Protein AF-W7DRA2-F1 (afdb_monomer)

Secondary structure (DSSP, 8-state):
-HHHHHHHHHHHHTHHHHHHHHHHHHHHHTTS-HHHHHHHHHHHHHHHHHHIIIIIIITTTHHHH-SSS-HHHHHHHHHHHHHHHHHHHHHHHTHHHHHHHHHTTS---GGGHHHHHHHHHHHHHHHHHHHHHHHHHTTT-PPPGGGHHHHHHHHHHHHHHHHHHHHHHHHHHHH-

Foldseek 3Di:
DVVVVVLVVVLVVCVVVLLVVLVVVVCVQVVPDPVSVVVVVVVVVVVLVVCCVVQVPVVVVCVVPVDPDRNSLVVLVPVLLVVLLVQLLVQLLCQQVVCVVVVVVDVDDSSCRSVSSSSSSVVVSVVSVVVSVVVCVVVPNDDDPCVVVCVVVVVVSSVVSSVSSVVSNVVSVVVD

Organism: NCBI:txid1265822

Solvent-accessible surface area (backbone atoms only — not comparable to full-atom values): 9726 Å² total; per-residue (Å²): 113,70,66,62,55,50,51,52,50,55,52,66,76,40,45,70,58,38,54,53,51,30,53,49,53,51,54,58,67,64,66,71,46,78,66,50,63,53,45,68,53,45,57,58,49,52,52,53,50,51,51,41,50,54,42,37,64,73,59,44,26,51,76,76,64,80,47,96,61,60,41,70,60,62,48,50,67,55,48,53,61,44,53,42,51,57,51,27,48,58,40,4,27,43,23,58,77,73,40,49,73,57,46,76,74,39,103,58,69,74,85,51,36,30,53,30,33,45,58,45,42,46,58,58,41,52,52,54,50,49,55,49,49,54,59,38,51,77,69,68,59,70,89,55,83,71,58,60,51,52,73,57,50,51,59,52,52,53,52,52,50,50,55,47,10,51,53,38,23,55,52,40,66,77,77,107

Radius of gyration: 19.01 Å; Cα contacts (8 Å, |Δi|>4): 115; chains: 1; bounding box: 48×31×54 Å

Nearest PDB structures (foldseek):
  7k2t-assembly1_B  TM=8.029E-01  e=1.288E-04  Aquifex aeolicus VF5

Structure (mmCIF, N/CA/C/O backbone):
data_AF-W7DRA2-F1
#
_entry.id   AF-W7DRA2-F1
#
loop_
_ato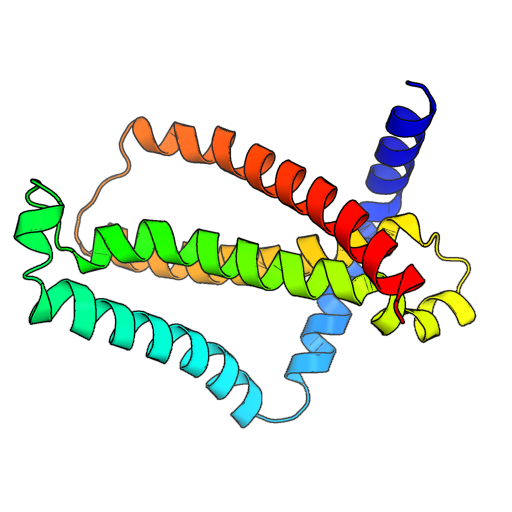m_site.group_PDB
_atom_site.id
_atom_site.type_symbol
_atom_site.label_atom_id
_atom_site.label_alt_id
_atom_site.label_comp_id
_atom_site.label_asym_id
_atom_site.label_entity_id
_atom_site.label_seq_id
_atom_site.pdbx_PDB_ins_code
_atom_site.Cartn_x
_atom_site.Cartn_y
_atom_site.Cartn_z
_atom_site.occupancy
_atom_site.B_iso_or_equiv
_atom_site.auth_seq_id
_atom_site.auth_comp_id
_atom_site.auth_asym_id
_atom_site.auth_atom_id
_atom_site.pdbx_PDB_model_num
ATOM 1 N N . MET A 1 1 ? -29.939 -2.859 3.714 1.00 54.66 1 MET A N 1
ATOM 2 C CA . MET A 1 1 ? -29.441 -1.612 3.076 1.00 54.66 1 MET A CA 1
ATOM 3 C C . MET A 1 1 ? -29.107 -0.504 4.076 1.00 54.66 1 MET A C 1
ATOM 5 O O . MET A 1 1 ? -28.044 0.081 3.937 1.00 54.66 1 MET A O 1
ATOM 9 N N . LYS A 1 2 ? -29.935 -0.226 5.102 1.00 55.62 2 LYS A N 1
ATOM 10 C CA . LYS A 1 2 ? -29.616 0.807 6.113 1.00 55.62 2 LYS A CA 1
ATOM 11 C C . LYS A 1 2 ? -28.332 0.522 6.917 1.00 55.62 2 LYS A C 1
ATOM 13 O O . LYS A 1 2 ? -27.602 1.465 7.176 1.00 55.62 2 LYS A O 1
ATOM 18 N N . SER A 1 3 ? -28.022 -0.749 7.205 1.00 60.41 3 SER A N 1
ATOM 19 C CA . SER A 1 3 ? -26.819 -1.171 7.949 1.00 60.41 3 SER A CA 1
ATOM 20 C C . SER A 1 3 ? -25.491 -0.830 7.252 1.00 60.41 3 SER A C 1
ATOM 22 O O . SER A 1 3 ? -24.571 -0.338 7.897 1.00 60.41 3 SER A O 1
ATOM 24 N N . LEU A 1 4 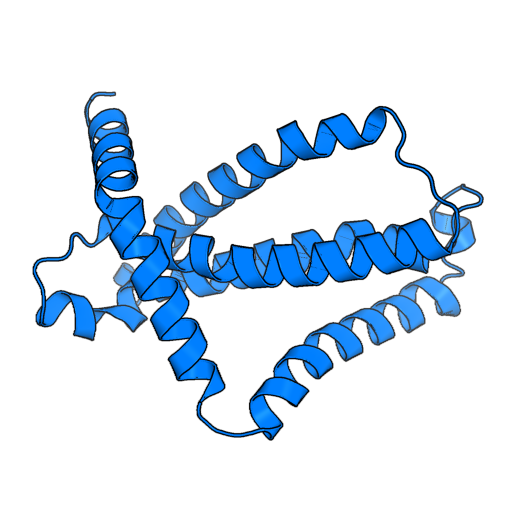? -25.402 -1.023 5.930 1.00 64.06 4 LEU A N 1
ATOM 25 C CA . LEU A 1 4 ? -24.218 -0.668 5.131 1.00 64.06 4 LEU A CA 1
ATOM 26 C C . LEU A 1 4 ? -24.012 0.852 5.053 1.00 64.06 4 LEU A C 1
ATOM 28 O O . LEU A 1 4 ? -22.885 1.334 5.118 1.00 64.06 4 LEU A O 1
ATOM 32 N N . LEU A 1 5 ? -25.104 1.617 4.960 1.00 66.69 5 LEU A N 1
ATOM 33 C CA . LEU A 1 5 ? -25.050 3.081 4.942 1.00 66.69 5 LEU A CA 1
ATOM 34 C C . LEU A 1 5 ? -24.630 3.658 6.301 1.00 66.69 5 LEU A C 1
ATOM 36 O O . LEU A 1 5 ? -23.886 4.637 6.342 1.00 66.69 5 LEU A O 1
ATOM 40 N N . THR A 1 6 ? -25.070 3.056 7.410 1.00 70.88 6 THR A N 1
ATOM 41 C CA . THR A 1 6 ? -24.585 3.418 8.750 1.00 70.88 6 THR A CA 1
ATOM 42 C C . THR A 1 6 ? -23.115 3.062 8.932 1.00 70.88 6 THR A C 1
ATOM 44 O O . THR A 1 6 ? -22.367 3.908 9.411 1.00 70.88 6 THR A O 1
ATOM 47 N N . TRP A 1 7 ? -22.676 1.887 8.467 1.00 65.38 7 TRP A N 1
ATOM 48 C CA . TRP A 1 7 ? -21.267 1.479 8.509 1.00 65.38 7 TRP A CA 1
ATOM 49 C C . TRP A 1 7 ? -20.364 2.468 7.754 1.00 65.38 7 TRP A C 1
ATOM 51 O O . TRP A 1 7 ? -19.390 2.978 8.307 1.00 65.38 7 TRP A O 1
ATOM 61 N N . GLY A 1 8 ? -20.747 2.842 6.526 1.00 67.94 8 GLY A N 1
ATOM 62 C CA . GLY A 1 8 ? -20.007 3.824 5.728 1.00 67.94 8 GLY A CA 1
ATOM 63 C C . GLY A 1 8 ? -19.956 5.219 6.367 1.00 67.94 8 GLY A C 1
ATOM 64 O O . GLY A 1 8 ? -18.912 5.869 6.350 1.00 67.94 8 GLY A O 1
ATOM 65 N N . LYS A 1 9 ? -21.051 5.676 6.993 1.00 68.38 9 LYS A N 1
ATOM 66 C CA . LYS A 1 9 ? -21.068 6.959 7.721 1.00 68.38 9 LYS A CA 1
ATOM 67 C C . LYS A 1 9 ? -20.181 6.945 8.968 1.00 68.38 9 LYS A C 1
ATOM 69 O O . LYS A 1 9 ? -19.523 7.946 9.240 1.00 68.38 9 LYS A O 1
ATOM 74 N N . ILE A 1 10 ? -20.146 5.837 9.707 1.00 67.88 10 ILE A N 1
ATOM 75 C CA . ILE A 1 10 ? -19.302 5.678 10.904 1.00 67.88 10 ILE A CA 1
ATOM 76 C C . ILE A 1 10 ? -17.819 5.697 10.523 1.00 67.88 10 ILE A C 1
ATOM 78 O O . ILE A 1 10 ? -17.028 6.376 11.181 1.00 67.88 10 ILE A O 1
ATOM 82 N N . GLN A 1 11 ? -17.462 5.012 9.434 1.00 68.62 11 GLN A N 1
ATOM 83 C CA . GLN A 1 11 ? -16.121 5.041 8.846 1.00 68.62 11 GLN A CA 1
ATOM 84 C C . GLN A 1 11 ? -15.716 6.471 8.465 1.00 68.62 11 GLN A C 1
ATOM 86 O O . GLN A 1 11 ? -14.695 6.963 8.940 1.00 68.62 11 GLN A O 1
ATOM 91 N N . ALA A 1 12 ? -16.560 7.170 7.697 1.00 66.56 12 ALA A N 1
ATOM 92 C CA . ALA A 1 12 ? -16.302 8.540 7.247 1.00 66.56 12 ALA A CA 1
ATOM 93 C C . ALA A 1 12 ? -16.181 9.552 8.405 1.00 66.56 12 ALA A C 1
ATOM 95 O O . ALA A 1 12 ? -15.360 10.462 8.349 1.00 66.56 12 ALA A O 1
ATOM 96 N N . SER A 1 13 ? -16.955 9.381 9.480 1.00 71.12 13 SER A N 1
ATOM 97 C CA . SER A 1 13 ? -16.917 10.257 10.662 1.00 71.12 13 SER A CA 1
ATOM 98 C C . SER A 1 13 ? -15.646 10.111 11.506 1.00 71.12 13 SER A C 1
ATOM 100 O O . SER A 1 13 ? -15.377 10.984 12.332 1.00 71.12 13 SER A O 1
ATOM 102 N N . ASN A 1 14 ? -14.899 9.013 11.373 1.00 74.44 14 ASN A N 1
ATOM 103 C CA . ASN A 1 14 ? -13.763 8.702 12.246 1.00 74.44 14 ASN A CA 1
ATOM 104 C C . ASN A 1 14 ? -12.434 8.575 11.487 1.00 74.44 14 ASN A C 1
ATOM 106 O O . ASN A 1 14 ? -11.450 8.109 12.064 1.00 74.44 14 ASN A O 1
ATOM 110 N N . VAL A 1 15 ? -12.382 9.021 10.227 1.00 71.12 15 VAL A N 1
ATOM 111 C CA . VAL A 1 15 ? -11.184 8.963 9.370 1.00 71.12 15 VAL A CA 1
ATOM 112 C C . VAL A 1 15 ? -9.983 9.646 10.025 1.00 71.12 15 VAL A C 1
ATOM 114 O O . VAL A 1 15 ? -8.888 9.089 10.015 1.00 71.12 15 VAL A O 1
ATOM 117 N N . ASP A 1 16 ? -10.185 10.787 10.685 1.00 70.56 16 ASP A N 1
ATOM 118 C CA . ASP A 1 16 ? -9.094 11.523 11.340 1.00 70.56 16 ASP A CA 1
ATOM 119 C C . ASP A 1 16 ? -8.417 10.689 12.434 1.00 70.56 16 ASP A C 1
ATOM 121 O O . ASP A 1 16 ? -7.190 10.631 12.532 1.00 70.56 16 ASP A O 1
ATOM 125 N N . LYS A 1 17 ? -9.219 9.966 13.226 1.00 71.25 17 LYS A N 1
ATOM 126 C CA . LYS A 1 17 ? -8.715 9.073 14.278 1.00 71.25 17 LYS A CA 1
ATOM 127 C C . LYS A 1 17 ? -8.008 7.863 13.677 1.00 71.25 17 LYS A C 1
ATOM 129 O O . LYS A 1 17 ? -6.972 7.453 14.191 1.00 71.25 17 LYS A O 1
ATOM 134 N N . VAL A 1 18 ? -8.545 7.317 12.584 1.00 72.94 18 VAL A N 1
ATOM 135 C CA . VAL A 1 18 ? -7.937 6.198 11.848 1.00 72.94 18 VAL A CA 1
ATOM 136 C C . VAL A 1 18 ? -6.542 6.570 11.352 1.00 72.94 18 VAL A C 1
ATOM 138 O O . VAL A 1 18 ? -5.592 5.819 11.577 1.00 72.94 18 VAL A O 1
ATOM 141 N N . ILE A 1 19 ? -6.402 7.740 10.727 1.00 71.94 19 ILE A N 1
ATOM 142 C CA . ILE A 1 19 ? -5.120 8.226 10.205 1.00 71.94 19 ILE A CA 1
ATOM 143 C C . ILE A 1 19 ? -4.139 8.481 11.354 1.00 71.94 19 ILE A C 1
ATOM 145 O O . ILE A 1 19 ? -3.000 8.014 11.294 1.00 71.94 19 ILE A O 1
ATOM 149 N N . LEU A 1 20 ? -4.583 9.159 12.418 1.00 75.12 20 LEU A N 1
ATOM 150 C CA . LEU A 1 20 ? -3.744 9.483 13.573 1.00 75.12 20 LEU A CA 1
ATOM 151 C C . LEU A 1 20 ? -3.191 8.223 14.260 1.00 75.12 20 LEU A C 1
ATOM 153 O O . LEU A 1 20 ? -1.989 8.128 14.509 1.00 75.12 20 LEU A O 1
ATOM 157 N N . ILE A 1 21 ? -4.055 7.241 14.541 1.00 73.88 21 ILE A N 1
ATOM 158 C CA . ILE A 1 21 ? -3.664 5.987 15.204 1.00 73.88 21 ILE A CA 1
ATOM 159 C C . ILE A 1 21 ? -2.742 5.169 14.296 1.00 73.88 21 ILE A C 1
ATOM 161 O O . ILE A 1 21 ? -1.717 4.671 14.756 1.00 73.88 21 ILE A O 1
ATOM 165 N N . SER A 1 22 ? -3.050 5.092 12.998 1.00 69.06 22 SER A N 1
ATOM 166 C CA . SER A 1 22 ? -2.207 4.411 12.011 1.00 69.06 22 SER A CA 1
ATOM 167 C C . SER A 1 22 ? -0.781 4.979 11.983 1.00 69.06 22 SER A C 1
ATOM 169 O O . SER A 1 22 ? 0.197 4.229 12.049 1.00 69.06 22 SER A O 1
ATOM 171 N N . GLN A 1 23 ? -0.648 6.308 11.940 1.00 70.88 23 GLN A N 1
ATOM 172 C CA . GLN A 1 23 ? 0.655 6.978 11.960 1.00 70.88 23 GLN A CA 1
ATOM 173 C C . GLN A 1 23 ? 1.398 6.750 13.281 1.00 70.88 23 GLN A C 1
ATOM 175 O O . GLN A 1 23 ? 2.609 6.512 13.274 1.00 70.88 23 GLN A O 1
ATOM 180 N N . PHE A 1 24 ? 0.687 6.786 14.411 1.00 70.62 24 PHE A N 1
ATOM 181 C CA . PHE A 1 24 ? 1.278 6.529 15.721 1.00 70.62 24 PHE A CA 1
ATOM 182 C C . PHE A 1 24 ? 1.804 5.094 15.840 1.00 70.62 24 PHE A C 1
ATOM 184 O O . PHE A 1 24 ? 2.947 4.897 16.249 1.00 70.62 24 PHE A O 1
ATOM 191 N N . GLU A 1 25 ? 1.026 4.094 15.417 1.00 66.56 25 GLU A N 1
ATOM 192 C CA . GLU A 1 25 ? 1.470 2.698 15.412 1.00 66.56 25 GLU A CA 1
ATOM 193 C C . GLU A 1 25 ? 2.657 2.456 14.478 1.00 66.56 25 GLU A C 1
ATOM 195 O O . GLU A 1 25 ? 3.545 1.670 14.812 1.00 66.56 25 GLU A O 1
ATOM 200 N N . GLN A 1 26 ? 2.692 3.101 13.305 1.00 63.41 26 GLN A N 1
ATOM 201 C CA . GLN A 1 26 ? 3.872 3.038 12.442 1.00 63.41 26 GLN A CA 1
ATOM 202 C C . GLN A 1 26 ? 5.079 3.590 13.187 1.00 63.41 26 GLN A C 1
ATOM 204 O O . GLN A 1 26 ? 6.089 2.904 13.313 1.00 63.41 26 GLN A O 1
ATOM 209 N N . LYS A 1 27 ? 4.975 4.791 13.750 1.00 63.00 27 LYS A N 1
ATOM 210 C CA . LYS A 1 27 ? 6.089 5.410 14.469 1.00 63.00 27 LYS A CA 1
ATOM 211 C C . LYS A 1 27 ? 6.529 4.593 15.688 1.00 63.00 27 LYS A C 1
ATOM 213 O O . LYS A 1 27 ? 7.711 4.600 16.010 1.00 63.00 27 LYS A O 1
ATOM 218 N N . ALA A 1 28 ? 5.615 3.893 16.358 1.00 63.34 28 ALA A N 1
ATOM 219 C CA . ALA A 1 28 ? 5.931 2.993 17.465 1.00 63.34 28 ALA A CA 1
ATOM 220 C C . ALA A 1 28 ? 6.689 1.737 16.996 1.00 63.34 28 ALA A C 1
ATOM 222 O O . ALA A 1 28 ? 7.684 1.368 17.615 1.00 63.34 28 ALA A O 1
ATOM 223 N N . ASN A 1 29 ? 6.287 1.130 15.873 1.00 63.12 29 ASN A N 1
ATOM 224 C CA . ASN A 1 29 ? 6.994 -0.022 15.299 1.00 63.12 29 ASN A CA 1
ATOM 225 C C . ASN A 1 29 ? 8.413 0.326 14.820 1.00 63.12 29 ASN A C 1
ATOM 227 O O . ASN A 1 29 ? 9.326 -0.472 15.004 1.00 63.12 29 ASN A O 1
ATOM 231 N N . HIS A 1 30 ? 8.618 1.522 14.263 1.00 57.97 30 HIS A N 1
ATOM 232 C CA . HIS A 1 30 ? 9.934 1.958 13.778 1.00 57.97 30 HIS A CA 1
ATOM 233 C C . HIS A 1 30 ? 10.864 2.480 14.891 1.00 57.97 30 HIS A C 1
ATOM 235 O O . HIS A 1 30 ? 12.038 2.740 14.634 1.00 57.97 30 HIS A O 1
ATOM 241 N N . GLN A 1 31 ? 10.373 2.662 16.125 1.00 54.41 31 GLN A N 1
ATOM 242 C CA . GLN A 1 31 ? 11.160 3.247 17.221 1.00 54.41 31 GLN A CA 1
ATOM 243 C C . GLN A 1 31 ? 12.182 2.284 17.847 1.00 54.41 31 GLN A C 1
ATOM 245 O O . GLN A 1 31 ? 13.115 2.744 18.500 1.00 54.41 31 GLN A O 1
ATOM 250 N N . ASN A 1 32 ? 12.078 0.973 17.613 1.00 54.31 32 ASN A N 1
ATOM 251 C CA . ASN A 1 32 ? 12.949 -0.018 18.249 1.00 54.31 32 ASN A CA 1
ATOM 252 C C . ASN A 1 32 ? 14.009 -0.591 17.290 1.00 54.31 32 ASN A C 1
ATOM 254 O O . ASN A 1 32 ? 13.933 -1.749 16.916 1.00 54.31 32 ASN A O 1
ATOM 258 N N . HIS A 1 33 ? 15.054 0.194 17.001 1.00 57.62 33 HIS A N 1
ATOM 259 C CA . HIS A 1 33 ? 16.327 -0.169 16.334 1.00 57.62 33 HIS A CA 1
ATOM 260 C C . HIS A 1 33 ? 16.460 0.181 14.839 1.00 57.62 33 HIS A C 1
ATOM 262 O O . HIS A 1 33 ? 15.656 -0.209 14.000 1.00 57.62 33 HIS A O 1
ATOM 268 N N . LEU A 1 34 ? 17.595 0.814 14.495 1.00 62.72 34 LEU A N 1
ATOM 269 C CA . LEU A 1 34 ? 18.078 1.064 13.121 1.00 62.72 34 LEU A CA 1
ATOM 270 C C . LEU A 1 34 ? 18.083 -0.204 12.241 1.00 62.72 34 LEU A C 1
ATOM 272 O O . LEU A 1 34 ? 17.882 -0.125 11.032 1.00 62.72 34 LEU A O 1
ATOM 276 N N . PHE A 1 35 ? 18.270 -1.378 12.854 1.00 69.31 35 PHE A N 1
ATOM 277 C CA . PHE A 1 35 ? 18.193 -2.676 12.180 1.00 69.31 35 PHE A CA 1
ATOM 278 C C . PHE A 1 35 ? 16.779 -3.036 11.697 1.00 69.31 35 PHE A C 1
ATOM 280 O O . PHE A 1 35 ? 16.657 -3.743 10.701 1.00 69.31 35 PHE A O 1
ATOM 287 N N . GLY A 1 36 ? 15.724 -2.537 12.351 1.00 66.06 36 GLY A N 1
ATOM 288 C CA . GLY A 1 36 ? 14.336 -2.769 11.944 1.00 66.06 36 GLY A CA 1
ATOM 289 C C . GLY A 1 36 ? 14.001 -2.092 10.614 1.00 66.06 36 GLY A C 1
ATOM 290 O O . GLY A 1 36 ? 13.508 -2.747 9.702 1.00 66.06 36 GLY A O 1
ATOM 291 N N . LEU A 1 37 ? 14.381 -0.818 10.461 1.00 68.19 37 LEU A N 1
ATOM 292 C CA . LEU A 1 37 ? 14.223 -0.063 9.208 1.00 68.19 37 LEU A CA 1
ATOM 293 C C . LEU A 1 37 ? 14.969 -0.715 8.037 1.00 68.19 37 LEU A C 1
ATOM 295 O O . LEU A 1 37 ? 14.444 -0.806 6.929 1.00 68.19 37 LEU A O 1
ATOM 299 N N . PHE A 1 38 ? 16.196 -1.190 8.276 1.00 76.19 38 PHE A N 1
ATOM 300 C CA . PHE A 1 38 ? 16.958 -1.906 7.252 1.00 76.19 38 PHE A CA 1
ATOM 301 C C . PHE A 1 38 ? 16.263 -3.211 6.842 1.00 76.19 38 PHE A C 1
ATOM 303 O O . PHE A 1 38 ? 16.184 -3.533 5.657 1.00 76.19 38 PHE A O 1
ATOM 310 N N . TRP A 1 39 ? 15.720 -3.947 7.813 1.00 75.50 39 TRP A N 1
ATOM 311 C CA . TRP A 1 39 ? 15.048 -5.220 7.572 1.00 75.50 39 TRP A CA 1
ATOM 312 C C . TRP A 1 39 ? 13.751 -5.079 6.764 1.00 75.50 39 TRP A C 1
ATOM 314 O O . TRP A 1 39 ? 13.481 -5.899 5.883 1.00 75.50 39 TRP A O 1
ATOM 324 N N . GLU A 1 40 ? 12.976 -4.021 7.010 1.00 73.19 40 GLU A N 1
ATOM 325 C CA . GLU A 1 40 ? 11.741 -3.734 6.271 1.00 73.19 40 GLU A CA 1
ATOM 326 C C . GLU A 1 40 ? 11.978 -3.479 4.778 1.00 73.19 40 GLU A C 1
ATOM 328 O O . GLU A 1 40 ? 11.137 -3.846 3.962 1.00 73.19 40 G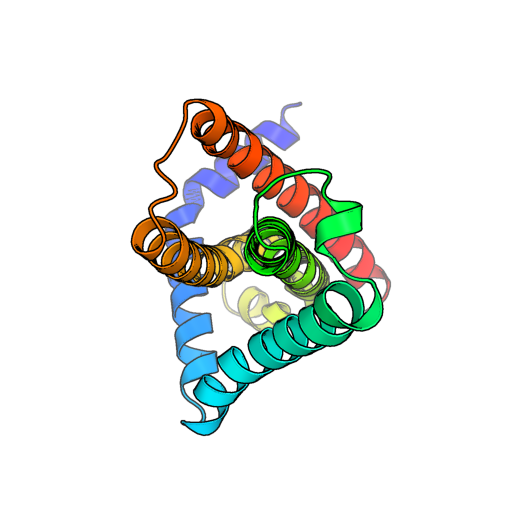LU A O 1
ATOM 333 N N . PHE A 1 41 ? 13.130 -2.916 4.403 1.00 75.06 41 PHE A N 1
ATOM 334 C CA . PHE A 1 41 ? 13.529 -2.785 2.998 1.00 75.06 41 PHE A CA 1
ATOM 335 C C . PHE A 1 41 ? 14.170 -4.057 2.443 1.00 75.06 41 PHE A C 1
ATOM 337 O O . PHE A 1 41 ? 13.965 -4.402 1.276 1.00 75.06 41 PHE A O 1
ATOM 344 N N . LEU A 1 42 ? 14.941 -4.769 3.268 1.00 83.12 42 LEU A N 1
ATOM 345 C CA . LEU A 1 42 ? 15.673 -5.953 2.837 1.00 83.12 42 LEU A CA 1
ATOM 346 C C . LEU A 1 42 ? 14.733 -7.107 2.469 1.00 83.12 42 LEU A C 1
ATOM 348 O O . LEU A 1 42 ? 14.965 -7.786 1.470 1.00 83.12 42 LEU A O 1
ATOM 352 N N . SER A 1 43 ? 13.660 -7.319 3.235 1.00 83.62 43 SER A N 1
ATOM 353 C CA . SER A 1 43 ? 12.724 -8.424 2.992 1.00 83.62 43 SER A CA 1
ATOM 354 C C . SER A 1 43 ? 12.047 -8.345 1.607 1.00 83.62 43 SER A C 1
ATOM 356 O O . SER A 1 43 ? 12.166 -9.313 0.847 1.00 83.62 43 SER A O 1
ATOM 358 N N . PRO A 1 44 ? 11.428 -7.218 1.203 1.00 82.62 44 PRO A N 1
ATOM 359 C CA . PRO A 1 44 ? 10.895 -7.057 -0.148 1.00 82.62 44 PRO A CA 1
ATOM 360 C C . PRO A 1 44 ? 11.980 -7.107 -1.229 1.00 82.62 44 PRO A C 1
ATOM 362 O O . PRO A 1 44 ? 11.753 -7.682 -2.294 1.00 82.62 44 PRO A O 1
ATOM 365 N N . ALA A 1 45 ? 13.168 -6.547 -0.968 1.00 85.56 45 ALA A N 1
ATOM 366 C CA . ALA A 1 45 ? 14.269 -6.547 -1.932 1.00 85.56 45 ALA A CA 1
ATOM 367 C C . ALA A 1 45 ? 14.752 -7.969 -2.254 1.00 85.56 45 ALA A C 1
ATOM 369 O O . ALA A 1 45 ? 14.894 -8.318 -3.426 1.00 85.56 45 ALA A O 1
ATOM 370 N N . ILE A 1 46 ? 14.936 -8.813 -1.232 1.00 89.94 46 ILE A N 1
ATOM 371 C CA . ILE A 1 46 ? 15.280 -10.231 -1.411 1.00 89.94 46 ILE A CA 1
ATOM 372 C C . ILE A 1 46 ? 14.216 -10.925 -2.260 1.00 89.94 46 ILE A C 1
ATOM 374 O O . ILE A 1 46 ? 14.544 -11.661 -3.189 1.00 89.94 46 ILE A O 1
ATOM 378 N N . GLN A 1 47 ? 12.940 -10.666 -1.978 1.00 87.88 47 GLN A N 1
ATOM 379 C CA . GLN A 1 47 ? 11.845 -11.292 -2.703 1.00 87.88 47 GLN A CA 1
ATOM 380 C C . GLN A 1 47 ? 11.833 -10.887 -4.188 1.00 87.88 47 GLN A C 1
ATOM 382 O O . GLN A 1 47 ? 11.720 -11.755 -5.054 1.00 87.88 47 GLN A O 1
ATOM 387 N N . ILE A 1 48 ? 12.050 -9.605 -4.500 1.00 88.38 48 ILE A N 1
ATOM 388 C CA . ILE A 1 48 ? 12.204 -9.103 -5.878 1.00 88.38 48 ILE A CA 1
ATOM 389 C C . ILE A 1 48 ? 13.398 -9.770 -6.580 1.00 88.38 48 ILE A C 1
ATOM 391 O O . ILE A 1 48 ? 13.263 -10.215 -7.720 1.00 88.38 48 ILE A O 1
ATOM 395 N N . ILE A 1 49 ? 14.550 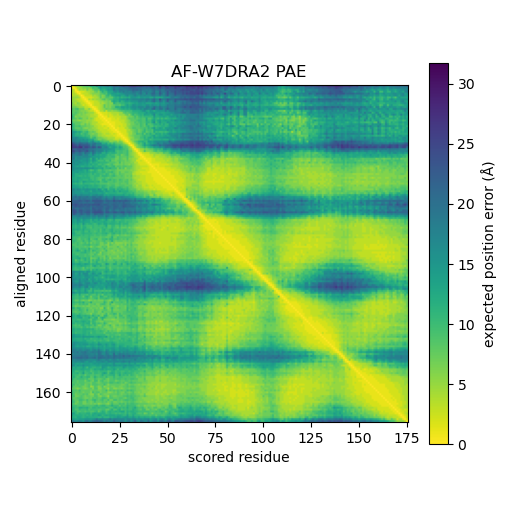-9.877 -5.907 1.00 89.44 49 ILE A N 1
ATOM 396 C CA . ILE A 1 49 ? 15.761 -10.507 -6.461 1.00 89.44 49 ILE A CA 1
ATOM 397 C C . ILE A 1 49 ? 15.504 -11.980 -6.788 1.00 89.44 49 ILE A C 1
ATOM 399 O O . ILE A 1 49 ? 15.866 -12.436 -7.872 1.00 89.44 49 ILE A O 1
ATOM 403 N N . ILE A 1 50 ? 14.853 -12.721 -5.887 1.00 90.50 50 ILE A N 1
ATOM 404 C CA . ILE A 1 50 ? 14.516 -14.132 -6.109 1.00 90.50 50 ILE A CA 1
ATOM 405 C C . ILE A 1 50 ? 13.600 -14.273 -7.327 1.00 90.50 50 ILE A C 1
ATOM 407 O O . ILE A 1 50 ? 13.885 -15.084 -8.211 1.00 90.50 50 ILE A O 1
ATOM 411 N N . TYR A 1 51 ? 12.539 -13.466 -7.421 1.00 87.19 51 TYR A N 1
ATOM 412 C CA . TYR A 1 51 ? 11.648 -13.513 -8.580 1.00 87.19 51 TYR A CA 1
ATOM 413 C C . TYR A 1 51 ? 12.373 -13.160 -9.883 1.00 87.19 51 TYR A C 1
ATOM 415 O O . TYR A 1 51 ? 12.159 -13.825 -10.897 1.00 87.19 51 TYR A O 1
ATOM 423 N N . TYR A 1 52 ? 13.283 -12.186 -9.865 1.00 86.88 52 TYR A N 1
ATOM 424 C CA . TYR A 1 52 ? 14.085 -11.848 -11.038 1.00 86.88 52 TYR A CA 1
ATOM 425 C C . TYR A 1 52 ? 15.063 -12.966 -11.435 1.00 86.88 52 TYR A C 1
ATOM 427 O O . TYR A 1 52 ? 15.190 -13.282 -12.617 1.00 86.88 52 TYR A O 1
ATOM 435 N N . LEU A 1 53 ? 15.723 -13.615 -10.474 1.00 88.81 53 LEU A N 1
ATOM 436 C CA . LEU A 1 53 ? 16.630 -14.734 -10.752 1.00 88.81 53 LEU A CA 1
ATOM 437 C C . LEU A 1 53 ? 15.887 -15.927 -11.369 1.00 88.81 53 LEU A C 1
ATOM 439 O O . LEU A 1 53 ? 16.339 -16.500 -12.363 1.00 88.81 53 LEU A O 1
ATOM 443 N N . VAL A 1 54 ? 14.732 -16.284 -10.806 1.00 88.06 54 VAL A N 1
ATOM 444 C CA . VAL A 1 54 ? 13.948 -17.443 -11.256 1.00 88.06 54 VAL A CA 1
ATOM 445 C C . VAL A 1 54 ? 13.251 -17.167 -12.589 1.00 88.06 54 VAL A C 1
ATOM 447 O O . VAL A 1 54 ? 13.341 -17.971 -13.512 1.00 88.06 54 VAL A O 1
ATOM 450 N N . PHE A 1 55 ? 12.565 -16.037 -12.728 1.00 82.56 55 PHE A N 1
ATOM 451 C CA . PHE A 1 55 ? 11.741 -15.783 -13.911 1.00 82.56 55 PHE A CA 1
ATOM 452 C C . PHE A 1 55 ? 12.443 -14.937 -14.974 1.00 82.56 55 PHE A C 1
ATOM 454 O O . PHE A 1 55 ? 12.234 -15.148 -16.165 1.00 82.56 55 PHE A O 1
ATOM 461 N N . GLY A 1 56 ? 13.322 -14.022 -14.573 1.00 81.69 56 GLY A N 1
ATOM 462 C CA . GLY A 1 56 ? 14.106 -13.215 -15.505 1.00 81.69 56 GLY A CA 1
ATOM 463 C C . GLY A 1 56 ? 15.229 -14.021 -16.149 1.00 81.69 56 GLY A C 1
ATOM 464 O O . GLY A 1 56 ? 15.273 -14.136 -17.372 1.00 81.69 56 GLY A O 1
ATOM 465 N N . ILE A 1 57 ? 16.113 -14.605 -15.333 1.00 80.31 57 ILE A N 1
ATOM 466 C CA . ILE A 1 57 ? 17.331 -15.276 -15.822 1.00 80.31 57 ILE A CA 1
ATOM 467 C C . ILE A 1 57 ? 17.061 -16.727 -16.221 1.00 80.31 57 ILE A C 1
ATOM 469 O O . ILE A 1 57 ? 17.435 -17.141 -17.315 1.00 80.31 57 ILE A O 1
ATOM 473 N N . ARG A 1 58 ? 16.425 -17.528 -15.355 1.00 80.88 58 ARG A N 1
ATOM 474 C CA . ARG A 1 58 ? 16.274 -18.968 -15.626 1.00 80.88 58 ARG A CA 1
ATOM 475 C C . ARG A 1 58 ? 15.221 -19.276 -16.693 1.00 80.88 58 ARG A C 1
ATOM 477 O O . ARG A 1 58 ? 15.398 -20.237 -17.437 1.00 80.88 58 ARG A O 1
ATOM 484 N N . LEU A 1 59 ? 14.154 -18.485 -16.770 1.00 75.94 59 LEU A N 1
ATOM 485 C CA . LEU A 1 59 ? 13.057 -18.686 -17.724 1.00 75.94 59 LEU A CA 1
ATOM 486 C C . LEU A 1 59 ? 13.128 -17.760 -18.947 1.00 75.94 59 LEU A C 1
ATOM 488 O O . LEU A 1 59 ? 12.193 -17.757 -19.741 1.00 75.94 59 LEU A O 1
ATOM 492 N N . ASN A 1 60 ? 14.231 -17.017 -19.124 1.00 70.62 60 ASN A N 1
ATOM 493 C CA . ASN A 1 60 ? 14.391 -16.007 -20.174 1.00 70.62 60 ASN A CA 1
ATOM 494 C C . ASN A 1 60 ? 13.171 -15.085 -20.249 1.00 70.62 60 ASN A C 1
ATOM 496 O O . ASN A 1 60 ? 12.508 -15.041 -21.276 1.00 70.62 60 ASN A O 1
ATOM 500 N N . GLY A 1 61 ? 12.869 -14.351 -19.175 1.00 63.28 61 GLY A N 1
ATOM 501 C CA . GLY A 1 61 ? 11.593 -13.645 -18.995 1.00 63.28 61 GLY A CA 1
ATOM 502 C C . GLY A 1 61 ? 11.108 -12.800 -20.183 1.00 63.28 61 GLY A C 1
ATOM 503 O O . GLY A 1 61 ? 9.912 -12.605 -20.327 1.00 63.28 61 GLY A O 1
ATOM 504 N N . GLN A 1 62 ? 11.993 -12.360 -21.081 1.00 64.69 62 GLN A N 1
ATOM 505 C CA . GLN A 1 62 ? 11.639 -11.683 -22.337 1.00 64.69 62 GLN A CA 1
ATOM 506 C C . GLN A 1 62 ? 10.809 -12.543 -23.313 1.00 64.69 62 GLN A C 1
ATOM 508 O O . GLN A 1 62 ? 9.984 -12.002 -24.043 1.00 64.69 62 GLN A O 1
ATOM 513 N N . THR A 1 63 ? 10.954 -13.872 -23.313 1.00 61.25 63 THR A N 1
ATOM 514 C CA . THR A 1 63 ? 10.138 -14.771 -24.154 1.00 61.25 63 THR A CA 1
ATOM 515 C C . THR A 1 63 ? 8.694 -14.886 -23.665 1.00 61.25 63 THR A C 1
ATOM 517 O O . THR A 1 63 ? 7.817 -15.238 -24.446 1.00 61.25 63 THR A O 1
ATOM 520 N N . ILE A 1 64 ? 8.443 -14.567 -22.392 1.00 62.91 64 ILE A N 1
ATOM 521 C CA . ILE A 1 64 ? 7.137 -14.706 -21.734 1.00 62.91 64 ILE A CA 1
ATOM 522 C C . ILE A 1 64 ? 6.238 -13.497 -22.025 1.00 62.91 64 ILE A C 1
ATOM 524 O O . ILE A 1 64 ? 5.022 -13.631 -22.110 1.00 62.91 64 ILE A O 1
ATOM 528 N N . ILE A 1 65 ? 6.822 -12.305 -22.170 1.00 68.12 65 ILE A N 1
ATOM 529 C CA . ILE A 1 65 ? 6.060 -11.046 -22.193 1.00 68.12 65 ILE A CA 1
ATOM 530 C C . ILE A 1 65 ? 5.663 -10.649 -23.623 1.00 68.12 65 ILE A C 1
ATOM 532 O O . ILE A 1 65 ? 4.870 -9.731 -23.788 1.00 68.12 65 ILE A O 1
ATOM 536 N N . HIS A 1 66 ? 6.190 -11.317 -2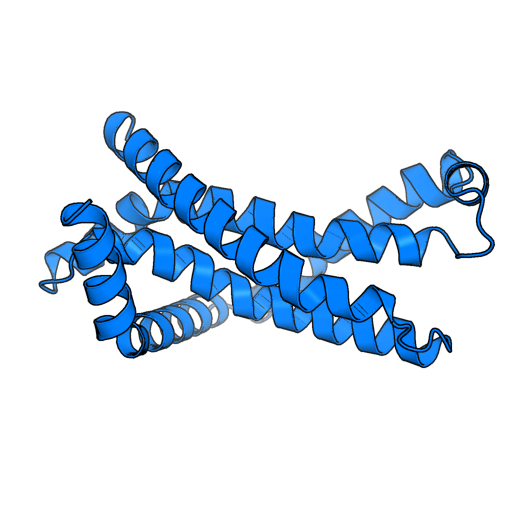4.661 1.00 62.12 66 HIS A N 1
ATOM 537 C CA . HIS A 1 66 ? 5.951 -10.978 -26.077 1.00 62.12 66 HIS A CA 1
ATOM 538 C C . HIS A 1 66 ? 6.010 -9.459 -26.357 1.00 62.12 66 HIS A C 1
ATOM 540 O O . HIS A 1 66 ? 5.236 -8.930 -27.152 1.00 62.12 66 HIS A O 1
ATOM 546 N N . SER A 1 67 ? 6.896 -8.741 -25.662 1.00 65.88 67 SER A N 1
ATOM 547 C CA . SER A 1 67 ? 7.034 -7.287 -25.748 1.00 65.88 67 SER A CA 1
ATOM 548 C C . SER A 1 67 ? 8.495 -6.892 -25.559 1.00 65.88 67 SER A C 1
ATOM 550 O O . SER A 1 67 ? 9.245 -7.602 -24.890 1.00 65.88 67 SER A O 1
ATOM 552 N N . ASP A 1 68 ? 8.881 -5.735 -26.096 1.00 70.94 68 ASP A N 1
ATOM 553 C CA . ASP A 1 68 ? 10.235 -5.177 -25.960 1.00 70.94 68 ASP A CA 1
ATOM 554 C C . ASP A 1 68 ? 10.530 -4.625 -24.548 1.00 70.94 68 ASP A C 1
ATOM 556 O O . ASP A 1 68 ? 11.573 -4.017 -24.305 1.00 70.94 68 ASP A O 1
ATOM 560 N N . ILE A 1 69 ? 9.615 -4.811 -23.589 1.00 73.94 69 ILE A N 1
ATOM 561 C CA . ILE A 1 69 ? 9.751 -4.293 -22.228 1.00 73.94 69 ILE A CA 1
ATOM 562 C C . ILE A 1 69 ? 10.596 -5.268 -21.394 1.00 73.94 69 ILE A C 1
ATOM 564 O O . ILE A 1 69 ? 10.255 -6.451 -21.294 1.00 73.94 69 ILE A O 1
ATOM 568 N N . PRO A 1 70 ? 11.669 -4.806 -20.720 1.00 80.12 70 PRO A N 1
ATOM 569 C CA . PRO A 1 70 ? 12.464 -5.681 -19.868 1.00 80.12 70 PRO A CA 1
ATOM 570 C C . PRO A 1 70 ? 11.632 -6.297 -18.733 1.00 80.12 70 PRO A C 1
ATOM 572 O O . PRO A 1 70 ? 10.891 -5.603 -18.035 1.00 80.12 70 PRO A O 1
ATOM 575 N N . TYR A 1 71 ? 11.816 -7.603 -18.502 1.00 81.69 71 TYR A N 1
ATOM 576 C CA . TYR A 1 71 ? 11.038 -8.396 -17.536 1.00 81.69 71 TYR A CA 1
ATOM 577 C C . TYR A 1 71 ? 10.960 -7.787 -16.133 1.00 81.69 71 TYR A C 1
ATOM 579 O O . TYR A 1 71 ? 9.919 -7.857 -15.481 1.00 81.69 71 TYR A O 1
ATOM 587 N N . ILE A 1 72 ? 12.038 -7.142 -15.682 1.00 82.44 72 ILE A N 1
ATOM 588 C CA . ILE A 1 72 ? 12.086 -6.498 -14.368 1.00 82.44 72 ILE A CA 1
ATOM 589 C C . ILE A 1 72 ? 10.968 -5.458 -14.189 1.00 82.44 72 ILE A C 1
ATOM 591 O O . ILE A 1 72 ? 10.349 -5.417 -13.131 1.00 82.44 72 ILE A O 1
ATOM 595 N N . TYR A 1 73 ? 10.647 -4.669 -15.217 1.00 80.25 73 TYR A N 1
ATOM 596 C CA . TYR A 1 73 ? 9.627 -3.621 -15.133 1.00 80.25 73 TYR A CA 1
ATOM 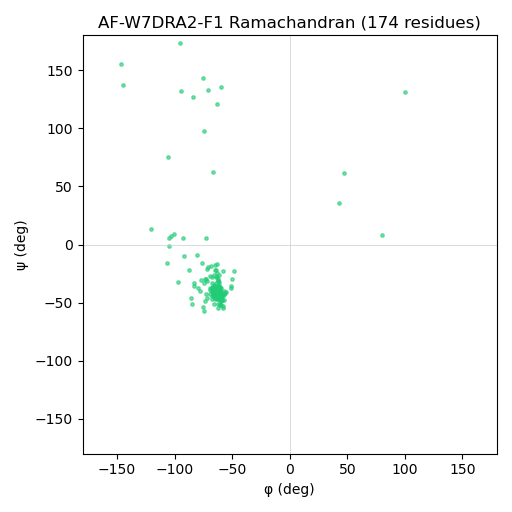597 C C . TYR A 1 73 ? 8.217 -4.203 -15.091 1.00 80.25 73 TYR A C 1
ATOM 599 O O . TYR A 1 73 ? 7.403 -3.785 -14.268 1.00 80.25 73 TYR A O 1
ATOM 607 N N . TRP A 1 74 ? 7.954 -5.213 -15.924 1.00 81.56 74 TRP A N 1
ATOM 608 C CA . TRP A 1 74 ? 6.689 -5.947 -15.920 1.00 81.56 74 TRP A CA 1
ATOM 609 C C . TRP A 1 74 ? 6.433 -6.616 -14.563 1.00 81.56 74 TRP A C 1
ATOM 611 O O . TRP A 1 74 ? 5.351 -6.499 -13.989 1.00 81.56 74 TRP A O 1
ATOM 621 N N . MET A 1 75 ? 7.462 -7.250 -13.998 1.00 85.50 75 MET A N 1
ATOM 622 C CA . MET A 1 75 ? 7.385 -7.892 -12.688 1.00 85.50 75 MET A CA 1
ATOM 623 C C . MET A 1 75 ? 7.148 -6.876 -11.564 1.00 85.50 75 MET A C 1
ATOM 625 O O . MET A 1 75 ? 6.319 -7.115 -10.685 1.00 85.50 75 MET A O 1
ATOM 629 N N . LEU A 1 76 ? 7.853 -5.739 -11.587 1.00 84.50 76 LEU A N 1
ATOM 630 C CA . LEU A 1 76 ? 7.704 -4.694 -10.574 1.00 84.50 76 LEU A CA 1
ATOM 631 C C . LEU A 1 76 ? 6.276 -4.120 -10.544 1.00 84.50 76 LEU A C 1
ATOM 633 O O . LEU A 1 76 ? 5.738 -3.921 -9.457 1.00 84.50 76 LEU A O 1
ATOM 637 N N . ILE A 1 77 ? 5.630 -3.948 -11.704 1.00 84.38 77 ILE A N 1
ATOM 638 C CA . ILE A 1 77 ? 4.222 -3.512 -11.798 1.00 84.38 77 ILE A CA 1
ATOM 639 C C . ILE A 1 77 ? 3.280 -4.453 -11.046 1.00 84.38 77 ILE A C 1
ATOM 641 O O . ILE A 1 77 ? 2.375 -3.988 -10.357 1.00 84.38 77 ILE A O 1
ATOM 645 N N . GLY A 1 78 ? 3.476 -5.767 -11.173 1.00 85.81 78 GLY A N 1
ATOM 646 C CA . GLY A 1 78 ? 2.609 -6.757 -10.532 1.00 85.81 78 GLY A CA 1
ATOM 647 C C . GLY A 1 78 ? 2.916 -6.968 -9.050 1.00 85.81 78 GLY A C 1
ATOM 648 O O . GLY A 1 78 ? 2.007 -7.153 -8.239 1.00 85.81 78 GLY A O 1
ATOM 649 N N . ILE A 1 79 ? 4.193 -6.931 -8.668 1.00 86.88 79 ILE A N 1
ATOM 650 C CA . ILE A 1 79 ? 4.600 -7.328 -7.317 1.00 86.88 79 ILE A CA 1
ATOM 651 C C . ILE A 1 79 ? 4.301 -6.265 -6.253 1.00 86.88 79 ILE A C 1
ATOM 653 O O . ILE A 1 79 ? 4.005 -6.606 -5.110 1.00 86.88 79 ILE A O 1
ATOM 657 N N . ILE A 1 80 ? 4.321 -4.982 -6.618 1.00 86.00 80 ILE A N 1
ATOM 658 C CA . ILE A 1 80 ? 4.027 -3.871 -5.700 1.00 86.00 80 ILE A CA 1
ATOM 659 C C . ILE A 1 80 ? 2.588 -3.940 -5.154 1.00 86.00 80 ILE A C 1
ATOM 661 O O . ILE A 1 80 ? 2.425 -3.970 -3.930 1.00 86.00 80 ILE A O 1
ATOM 665 N N . PRO A 1 81 ? 1.531 -4.006 -5.993 1.00 87.62 81 PRO A N 1
ATOM 666 C CA . PRO A 1 81 ? 0.172 -4.175 -5.488 1.00 87.62 81 PRO A CA 1
ATOM 667 C C . PRO A 1 81 ? 0.001 -5.518 -4.773 1.00 87.62 81 PRO A C 1
ATOM 669 O O . PRO A 1 81 ? -0.709 -5.577 -3.771 1.00 87.62 81 PRO A O 1
ATOM 672 N N . TRP A 1 82 ? 0.698 -6.576 -5.207 1.00 88.19 82 TRP A N 1
ATOM 673 C CA . TRP A 1 82 ? 0.670 -7.866 -4.517 1.00 88.19 82 TRP A CA 1
ATOM 674 C C . TRP A 1 82 ? 1.185 -7.781 -3.074 1.00 88.19 82 TRP A C 1
ATOM 676 O O . TRP A 1 82 ? 0.533 -8.294 -2.163 1.00 88.19 82 TRP A O 1
ATOM 686 N N . PHE A 1 83 ? 2.305 -7.097 -2.829 1.00 87.50 83 PHE A N 1
ATOM 687 C CA . PHE A 1 83 ? 2.820 -6.896 -1.472 1.00 87.50 83 PHE A CA 1
ATOM 688 C C . PHE A 1 83 ? 1.836 -6.142 -0.584 1.00 87.50 83 PHE A C 1
ATOM 690 O O . PHE A 1 83 ? 1.635 -6.517 0.577 1.00 87.50 83 PHE A O 1
ATOM 697 N N . TYR A 1 84 ? 1.166 -5.129 -1.130 1.00 86.69 84 TYR A N 1
ATOM 698 C CA . TYR A 1 84 ? 0.126 -4.421 -0.395 1.00 86.69 84 TYR A CA 1
ATOM 699 C C . TYR A 1 84 ? -1.081 -5.316 -0.086 1.00 86.69 84 TYR A C 1
ATOM 701 O O . TYR A 1 84 ? -1.528 -5.354 1.060 1.00 86.69 84 TYR A O 1
ATOM 709 N N . ILE A 1 85 ? -1.570 -6.088 -1.059 1.00 88.50 85 ILE A N 1
ATOM 710 C CA . ILE A 1 85 ? -2.691 -7.021 -0.876 1.00 88.50 85 ILE A CA 1
ATOM 711 C C . ILE A 1 85 ? -2.350 -8.079 0.179 1.00 88.50 85 ILE A C 1
ATOM 713 O O . ILE A 1 85 ? -3.095 -8.259 1.143 1.00 88.50 85 ILE A O 1
ATOM 717 N N . SER A 1 86 ? -1.202 -8.742 0.036 1.00 88.94 86 SER A N 1
ATOM 718 C CA . SER A 1 86 ? -0.769 -9.814 0.935 1.00 88.94 86 SER A CA 1
ATOM 719 C C . SER A 1 86 ? -0.599 -9.315 2.372 1.00 88.94 86 SER A C 1
ATOM 721 O O . SER A 1 86 ? -1.081 -9.952 3.309 1.00 88.94 86 SER A O 1
ATOM 723 N N . SER A 1 87 ? 0.064 -8.171 2.563 1.00 85.56 87 SER A N 1
ATOM 724 C CA . SER A 1 87 ? 0.261 -7.591 3.899 1.00 85.56 87 SER A CA 1
ATOM 725 C C . SER A 1 87 ? -1.055 -7.120 4.522 1.00 85.56 87 SER A C 1
ATOM 727 O O . SER A 1 87 ? -1.295 -7.364 5.706 1.00 85.56 87 SER A O 1
ATOM 729 N N . SER A 1 88 ? -1.940 -6.523 3.723 1.00 87.06 88 SER A N 1
ATOM 730 C CA . SER A 1 88 ? -3.258 -6.052 4.152 1.00 87.06 88 SER A CA 1
ATOM 731 C C . SER A 1 88 ? -4.182 -7.185 4.593 1.00 87.06 88 SER A C 1
ATOM 733 O O . SER A 1 88 ? -4.864 -7.044 5.605 1.00 87.06 88 SER A O 1
ATOM 735 N N . ILE A 1 89 ? -4.183 -8.325 3.891 1.00 87.25 89 ILE A N 1
ATO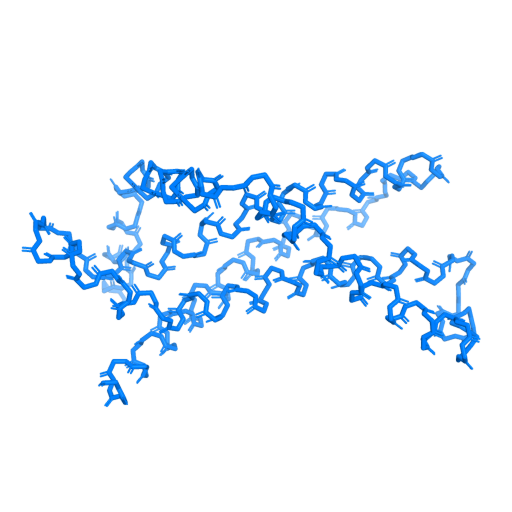M 736 C CA . ILE A 1 89 ? -4.986 -9.499 4.274 1.00 87.25 89 ILE A CA 1
ATOM 737 C C . ILE A 1 89 ? -4.547 -10.027 5.645 1.00 87.25 89 ILE A C 1
ATOM 739 O O . ILE A 1 89 ? -5.387 -10.254 6.516 1.00 87.25 89 ILE A O 1
ATOM 743 N N . VAL A 1 90 ? -3.236 -10.178 5.861 1.00 86.88 90 VAL A N 1
ATOM 744 C CA . VAL A 1 90 ? -2.685 -10.675 7.134 1.00 86.88 90 VAL A CA 1
ATOM 745 C C . VAL A 1 90 ? -2.925 -9.676 8.271 1.00 86.88 90 VAL A C 1
ATOM 747 O O . VAL A 1 90 ? -3.327 -10.065 9.369 1.00 86.88 90 VAL A O 1
ATOM 750 N N . ALA A 1 91 ? -2.708 -8.382 8.020 1.00 83.69 91 ALA A N 1
ATOM 751 C CA . ALA A 1 91 ? -2.933 -7.330 9.009 1.00 83.69 91 ALA A CA 1
ATOM 752 C C . ALA A 1 91 ? -4.421 -7.177 9.364 1.00 83.69 91 ALA A C 1
ATOM 754 O O . ALA A 1 91 ? -4.750 -7.012 10.538 1.00 83.69 91 ALA A O 1
ATOM 755 N N . GLY A 1 92 ? -5.306 -7.275 8.369 1.00 82.56 92 GLY A N 1
ATOM 756 C CA . GLY A 1 92 ? -6.755 -7.247 8.543 1.00 82.56 92 GLY A CA 1
ATOM 757 C C . GLY A 1 92 ? -7.264 -8.448 9.336 1.00 82.56 92 GLY A C 1
ATOM 758 O O . GLY A 1 92 ? -8.013 -8.269 10.289 1.00 82.56 92 GLY A O 1
ATOM 759 N N . ALA A 1 93 ? -6.786 -9.659 9.036 1.00 84.56 93 ALA A N 1
ATOM 760 C CA . ALA A 1 93 ? -7.192 -10.865 9.758 1.00 84.56 93 ALA A CA 1
ATOM 761 C C . ALA A 1 93 ? -6.873 -10.791 11.263 1.00 84.56 93 ALA A C 1
ATOM 763 O O . ALA A 1 93 ? -7.664 -11.252 12.082 1.00 84.56 93 ALA A O 1
ATOM 764 N N . GLY A 1 94 ? -5.737 -10.192 11.633 1.00 80.62 94 GLY A N 1
ATOM 765 C CA . GLY A 1 94 ? -5.315 -10.022 13.027 1.00 80.62 94 GLY A CA 1
ATOM 766 C C . GLY A 1 94 ? -5.725 -8.697 13.679 1.00 80.62 94 GLY A C 1
ATOM 767 O O . GLY A 1 94 ? -5.286 -8.425 14.799 1.00 80.62 94 GLY A O 1
ATOM 768 N N . SER A 1 95 ? -6.509 -7.846 13.006 1.00 79.69 95 SER A N 1
ATOM 769 C CA . SER A 1 95 ? -6.748 -6.466 13.454 1.00 79.69 95 SER A CA 1
ATOM 770 C C . SER A 1 95 ? -7.546 -6.382 14.753 1.00 79.69 95 SER A C 1
ATOM 772 O O . SER A 1 95 ? -7.323 -5.465 15.541 1.00 79.69 95 SER A O 1
ATOM 774 N N . ILE A 1 96 ? -8.467 -7.323 14.983 1.00 77.06 96 ILE A N 1
ATOM 775 C CA . ILE A 1 96 ? -9.283 -7.364 16.200 1.00 77.06 96 ILE A CA 1
ATOM 776 C C . ILE A 1 96 ? -8.431 -7.871 17.365 1.00 77.06 96 ILE A C 1
ATOM 778 O O . ILE A 1 96 ? -8.281 -7.160 18.355 1.00 77.06 96 ILE A O 1
ATOM 782 N N . SER A 1 97 ? -7.787 -9.032 17.217 1.00 74.19 97 SER A N 1
ATOM 783 C CA . SER A 1 97 ? -7.009 -9.665 18.290 1.00 74.19 97 SER A CA 1
ATOM 784 C C . SER A 1 97 ? -5.820 -8.812 18.757 1.00 74.19 97 SER A C 1
ATOM 786 O O . SER A 1 97 ? -5.540 -8.750 19.951 1.00 74.19 97 SER A O 1
ATOM 788 N N . ARG A 1 98 ? -5.138 -8.098 17.847 1.00 68.94 98 ARG A N 1
ATOM 789 C CA . ARG A 1 98 ? -3.992 -7.231 18.203 1.00 68.94 98 ARG A CA 1
ATOM 790 C C . ARG A 1 98 ? -4.395 -5.950 18.934 1.00 68.94 98 ARG A C 1
ATOM 792 O O . ARG A 1 98 ? -3.622 -5.456 19.748 1.00 68.94 98 ARG A O 1
ATOM 799 N N . ASN A 1 99 ? -5.595 -5.434 18.672 1.00 68.19 99 ASN A N 1
ATOM 800 C CA . ASN A 1 99 ? -6.059 -4.152 19.204 1.00 68.19 99 ASN A CA 1
ATOM 801 C C . ASN A 1 99 ? -7.052 -4.291 20.369 1.00 68.19 99 ASN A C 1
ATOM 803 O O . ASN A 1 99 ? -7.571 -3.281 20.842 1.00 68.19 99 ASN A O 1
ATOM 807 N N . LEU A 1 100 ? -7.279 -5.506 20.889 1.00 66.19 100 LEU A 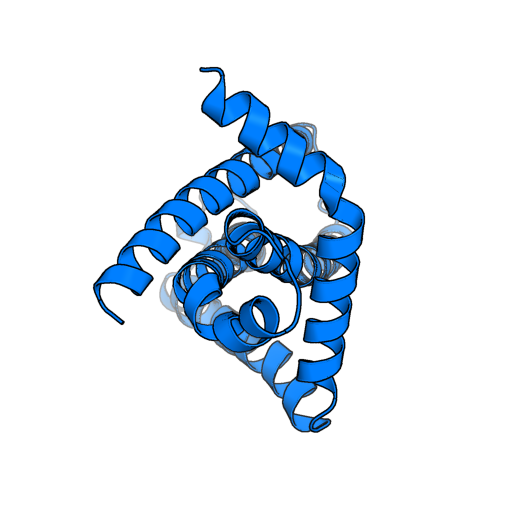N 1
ATOM 808 C CA . LEU A 1 100 ? -8.140 -5.769 22.056 1.00 66.19 100 LEU A CA 1
ATOM 809 C C . LEU A 1 100 ? -7.806 -4.876 23.267 1.00 66.19 100 LEU A C 1
ATOM 811 O O . LEU A 1 100 ? -8.701 -4.387 23.958 1.00 66.19 100 LEU A O 1
ATOM 815 N N . SER A 1 101 ? -6.521 -4.598 23.492 1.00 61.91 101 SER A N 1
ATOM 816 C CA . SER A 1 101 ? -6.041 -3.738 24.582 1.00 61.91 101 SER A CA 1
ATOM 817 C C . SER A 1 101 ? -6.401 -2.253 24.410 1.00 61.91 101 SER A C 1
ATOM 819 O O . SER A 1 101 ? -6.552 -1.549 25.411 1.00 61.91 101 SER A O 1
ATOM 821 N N . LEU A 1 102 ? -6.578 -1.777 23.170 1.00 61.66 102 LEU A N 1
ATOM 822 C CA . LEU A 1 102 ? -7.025 -0.413 22.859 1.00 61.66 102 LEU A CA 1
ATOM 823 C C . LEU A 1 102 ? -8.539 -0.264 23.065 1.00 61.66 102 LEU A C 1
ATOM 825 O O . LEU A 1 102 ? -8.985 0.728 23.646 1.00 61.66 102 LEU A O 1
ATOM 829 N N . ILE A 1 103 ? -9.312 -1.284 22.672 1.00 61.00 103 ILE A N 1
ATOM 830 C CA . ILE A 1 103 ? -10.775 -1.338 22.854 1.00 61.00 103 ILE A CA 1
ATOM 831 C C . ILE A 1 103 ? -11.134 -1.320 24.345 1.00 61.00 103 ILE A C 1
ATOM 833 O O . ILE A 1 103 ? -12.069 -0.643 24.757 1.00 61.00 103 ILE A O 1
ATOM 837 N N . SER A 1 104 ? -10.366 -2.025 25.182 1.00 60.25 104 SER A N 1
ATOM 838 C CA . SER A 1 104 ? -10.640 -2.084 26.624 1.00 60.25 104 SER A CA 1
ATOM 839 C C . SER A 1 104 ? -10.399 -0.758 27.357 1.00 60.25 104 SER A C 1
ATOM 841 O O . SER A 1 104 ? -10.873 -0.605 28.481 1.00 60.25 104 SER A O 1
ATOM 843 N N . LYS A 1 105 ? -9.643 0.182 26.773 1.00 57.41 105 LYS A N 1
ATOM 844 C CA . LYS A 1 105 ? -9.258 1.447 27.427 1.00 57.41 105 LYS A CA 1
ATOM 845 C C . LYS A 1 105 ? -9.998 2.669 26.892 1.00 57.41 105 LYS A C 1
ATOM 847 O O . LYS A 1 105 ? -9.971 3.720 27.524 1.00 57.41 105 LYS A O 1
ATOM 852 N N . THR A 1 106 ? -10.642 2.556 25.736 1.00 56.25 106 THR A N 1
ATOM 853 C CA . THR A 1 106 ? -11.319 3.668 25.062 1.00 56.25 106 THR A CA 1
ATOM 854 C C . THR A 1 106 ? -12.579 3.137 24.378 1.00 56.25 106 THR A C 1
ATOM 856 O O . THR A 1 106 ? -12.521 2.070 23.782 1.00 56.25 106 THR A O 1
ATOM 859 N N . HIS A 1 107 ? -13.718 3.843 24.459 1.00 58.69 107 HIS A N 1
ATOM 860 C CA . HIS A 1 107 ? -14.988 3.469 23.801 1.00 58.69 107 HIS A CA 1
ATOM 861 C C . HIS A 1 107 ? -14.885 3.548 22.260 1.00 58.69 107 HIS A C 1
ATOM 863 O O . HIS A 1 107 ? -15.545 4.365 21.616 1.00 58.69 107 HIS A O 1
ATOM 869 N N . PHE A 1 108 ? -14.019 2.735 21.658 1.00 64.81 108 PHE A N 1
ATOM 870 C CA . PHE A 1 108 ? -13.814 2.661 20.219 1.00 64.81 108 PHE A CA 1
ATOM 871 C C . PHE A 1 108 ? -14.668 1.541 19.613 1.00 64.81 108 PHE A C 1
ATOM 873 O O . PHE A 1 108 ? -14.652 0.416 20.117 1.00 64.81 108 PHE A O 1
ATOM 880 N N . PRO A 1 109 ? -15.400 1.811 18.519 1.00 65.81 109 PRO A N 1
ATOM 881 C CA . PRO A 1 109 ? -16.176 0.788 17.833 1.00 65.81 109 PRO A CA 1
ATOM 882 C C . PRO A 1 109 ? -15.249 -0.198 17.107 1.00 65.81 109 PRO A C 1
ATOM 884 O O . PRO A 1 109 ? -14.338 0.194 16.374 1.00 65.81 109 PRO A O 1
ATOM 887 N N . ILE A 1 110 ? -15.517 -1.492 17.284 1.00 68.38 110 ILE A N 1
ATOM 888 C CA . ILE A 1 110 ? -14.690 -2.596 16.768 1.00 68.38 110 ILE A CA 1
ATOM 889 C C . ILE A 1 110 ? -14.631 -2.634 15.230 1.00 68.38 110 ILE A C 1
ATOM 891 O O . ILE A 1 110 ? -13.652 -3.090 14.645 1.00 68.38 110 ILE A O 1
ATOM 895 N N . GLU A 1 111 ? -15.652 -2.074 14.576 1.00 69.12 111 GLU A N 1
ATOM 896 C CA . GLU A 1 111 ? -15.826 -2.018 13.119 1.00 69.12 111 GLU A CA 1
ATOM 897 C C . GLU A 1 111 ? -14.759 -1.175 12.399 1.00 69.12 111 GLU A C 1
ATOM 899 O O . GLU A 1 111 ? -14.588 -1.302 11.187 1.00 69.12 111 GLU A O 1
ATOM 904 N N . ILE A 1 112 ? -14.040 -0.312 13.125 1.00 74.62 112 ILE A N 1
ATOM 905 C CA . ILE A 1 112 ? -13.020 0.585 12.558 1.00 74.62 112 ILE A CA 1
ATOM 906 C C . ILE A 1 112 ? -11.642 -0.097 12.485 1.00 74.62 112 ILE A C 1
ATOM 908 O O . ILE A 1 112 ? -10.802 0.287 11.669 1.00 74.62 112 ILE A O 1
ATOM 912 N N . LEU A 1 113 ? -11.404 -1.142 13.284 1.00 76.19 113 LEU A N 1
ATOM 913 C CA . LEU A 1 113 ? -10.089 -1.786 13.403 1.00 76.19 113 LEU A CA 1
ATOM 914 C C . LEU A 1 113 ? -9.575 -2.395 12.088 1.00 76.19 113 LEU A C 1
ATOM 916 O O . LEU A 1 113 ? -8.404 -2.166 11.770 1.00 76.19 113 LEU A O 1
ATOM 920 N N . PRO A 1 114 ? -10.394 -3.112 11.288 1.00 80.81 114 PRO A N 1
ATOM 921 C CA . PRO A 1 114 ? -9.942 -3.612 9.992 1.00 80.81 114 PRO A CA 1
ATOM 922 C C . PRO A 1 114 ? -9.550 -2.470 9.046 1.00 80.81 114 PRO A C 1
ATOM 924 O O . PRO A 1 114 ? -8.544 -2.570 8.350 1.00 80.81 114 PRO A O 1
ATOM 927 N N . THR A 1 115 ? -10.265 -1.340 9.072 1.00 79.25 115 THR A N 1
ATOM 928 C CA . THR A 1 115 ? -9.911 -0.171 8.251 1.00 79.25 115 THR A CA 1
ATOM 929 C C . THR A 1 115 ? -8.583 0.444 8.663 1.00 79.25 115 THR A C 1
ATOM 931 O O . THR A 1 115 ? -7.795 0.794 7.787 1.00 79.25 115 THR A O 1
ATOM 934 N N . ILE A 1 116 ? -8.293 0.546 9.965 1.00 75.88 116 ILE A N 1
ATOM 935 C CA . ILE A 1 116 ? -6.990 1.042 10.442 1.00 75.88 116 ILE A CA 1
ATOM 936 C C . ILE A 1 116 ? -5.858 0.182 9.870 1.00 75.88 116 ILE A C 1
ATOM 938 O O . ILE A 1 116 ? -4.872 0.729 9.378 1.00 75.88 116 ILE A O 1
ATOM 942 N N . ALA A 1 117 ? -6.023 -1.145 9.847 1.00 79.31 117 ALA A N 1
ATOM 943 C CA . ALA A 1 117 ? -5.031 -2.052 9.270 1.00 79.31 117 ALA A CA 1
ATOM 944 C C . ALA A 1 117 ? -4.808 -1.810 7.761 1.00 79.31 117 ALA A C 1
ATOM 946 O O . ALA A 1 117 ? -3.659 -1.745 7.319 1.00 79.31 117 ALA A O 1
ATOM 947 N N . ILE A 1 118 ? -5.879 -1.611 6.983 1.00 84.12 118 ILE A N 1
ATOM 948 C CA . ILE A 1 118 ? -5.798 -1.325 5.537 1.00 84.12 118 ILE A CA 1
ATOM 949 C C . ILE A 1 118 ? -5.164 0.047 5.259 1.00 84.12 118 ILE A C 1
ATOM 951 O O . ILE A 1 118 ? -4.292 0.164 4.391 1.00 84.12 118 ILE A O 1
ATOM 955 N N . VAL A 1 119 ? -5.563 1.081 6.009 1.00 81.19 119 VAL A N 1
ATOM 956 C CA . VAL A 1 119 ? -5.047 2.455 5.864 1.00 81.19 119 VAL A CA 1
ATOM 957 C C . VAL A 1 119 ? -3.572 2.534 6.251 1.00 81.19 119 VAL A C 1
ATOM 959 O O . VAL A 1 119 ? -2.798 3.229 5.594 1.00 81.19 119 VAL A O 1
ATOM 962 N N . LYS A 1 120 ? -3.143 1.768 7.256 1.00 76.88 120 LYS A N 1
ATOM 963 C CA . LYS A 1 120 ? -1.730 1.659 7.631 1.00 76.88 120 LYS A CA 1
ATOM 964 C C . LYS A 1 120 ? -0.869 1.118 6.495 1.00 76.88 120 LYS A C 1
ATOM 966 O O . LYS A 1 120 ? 0.214 1.647 6.246 1.00 76.88 120 LYS A O 1
ATOM 971 N N . GLY A 1 121 ? -1.349 0.106 5.777 1.00 79.12 121 GLY A N 1
ATOM 972 C CA . GLY A 1 121 ? -0.625 -0.451 4.634 1.00 79.12 121 GLY A CA 1
ATOM 973 C C . GLY A 1 121 ? -0.484 0.527 3.457 1.00 79.12 121 GLY A C 1
ATOM 974 O O . GLY A 1 121 ? 0.494 0.438 2.716 1.00 79.12 121 GLY A O 1
ATOM 975 N N . LEU A 1 122 ? -1.405 1.493 3.303 1.00 83.06 122 LEU A N 1
ATOM 976 C CA . LEU A 1 122 ? -1.381 2.444 2.182 1.00 83.06 122 LEU A CA 1
ATOM 977 C C . LEU A 1 122 ? -0.109 3.290 2.156 1.00 83.06 122 LEU A C 1
ATOM 979 O O . LEU A 1 122 ? 0.408 3.566 1.079 1.00 83.06 122 LEU A O 1
ATOM 983 N N . ASN A 1 123 ? 0.424 3.678 3.318 1.00 78.12 123 ASN A N 1
ATOM 984 C CA . ASN A 1 123 ? 1.642 4.490 3.368 1.00 78.12 123 ASN A CA 1
ATOM 985 C C . ASN A 1 123 ? 2.843 3.745 2.750 1.00 78.12 123 ASN A C 1
ATOM 987 O O . ASN A 1 123 ? 3.587 4.303 1.949 1.00 78.12 123 ASN A O 1
ATOM 991 N N . SER A 1 124 ? 2.985 2.452 3.065 1.00 78.62 124 SER A N 1
ATOM 992 C CA . SER A 1 124 ? 4.029 1.597 2.485 1.00 78.62 124 SER A CA 1
ATOM 993 C C . SER A 1 124 ? 3.801 1.366 0.986 1.00 78.62 124 SER A C 1
ATOM 995 O O . SER A 1 124 ? 4.744 1.461 0.201 1.00 78.62 124 SER A O 1
ATOM 997 N N . PHE A 1 125 ? 2.544 1.172 0.569 1.00 85.06 125 PHE A N 1
ATOM 998 C CA . PHE A 1 125 ? 2.185 1.071 -0.846 1.00 85.06 125 PHE A CA 1
ATOM 999 C C . PHE A 1 125 ? 2.563 2.332 -1.633 1.00 85.06 125 PHE A C 1
ATOM 1001 O O . PHE A 1 125 ? 3.215 2.221 -2.667 1.00 85.06 125 PHE A O 1
ATOM 1008 N N . PHE A 1 126 ? 2.227 3.529 -1.138 1.00 85.38 126 PHE A N 1
ATOM 1009 C CA . PHE A 1 126 ? 2.600 4.786 -1.795 1.00 85.38 126 PHE A CA 1
ATOM 1010 C C . PHE A 1 126 ? 4.114 5.008 -1.822 1.00 85.38 126 PHE A C 1
ATOM 1012 O O . PHE A 1 126 ? 4.628 5.497 -2.826 1.00 85.38 126 PHE A O 1
ATOM 1019 N N . ALA A 1 127 ? 4.839 4.612 -0.772 1.00 82.12 127 ALA A N 1
ATOM 1020 C CA . ALA A 1 127 ? 6.298 4.679 -0.759 1.00 82.12 127 ALA A CA 1
ATOM 1021 C C . ALA A 1 127 ? 6.922 3.776 -1.841 1.00 82.12 127 ALA A C 1
ATOM 1023 O O . ALA A 1 127 ? 7.770 4.230 -2.613 1.00 82.12 127 ALA A O 1
ATOM 1024 N N . MET A 1 128 ? 6.467 2.522 -1.948 1.00 80.25 128 MET A N 1
ATOM 1025 C CA . MET A 1 128 ? 6.932 1.590 -2.985 1.00 80.25 128 MET A CA 1
ATOM 1026 C C . MET A 1 128 ? 6.525 2.042 -4.390 1.00 80.25 128 MET A C 1
ATOM 1028 O O . MET A 1 128 ? 7.335 1.976 -5.313 1.00 80.25 128 MET A O 1
ATOM 1032 N N . LEU A 1 129 ? 5.298 2.543 -4.549 1.00 85.06 129 LEU A N 1
ATOM 1033 C CA . LEU A 1 129 ? 4.801 3.077 -5.814 1.00 85.06 129 LEU A CA 1
ATOM 1034 C C . LEU A 1 129 ? 5.609 4.307 -6.246 1.00 85.06 129 LEU A C 1
ATOM 1036 O O . LEU A 1 129 ? 5.989 4.400 -7.407 1.00 85.06 129 LEU A O 1
ATOM 1040 N N . GLY A 1 130 ? 5.948 5.212 -5.323 1.00 84.44 130 GLY A N 1
ATOM 1041 C CA . GLY A 1 130 ? 6.806 6.366 -5.602 1.00 84.44 130 GLY A CA 1
ATOM 1042 C C . GLY A 1 130 ? 8.207 5.963 -6.066 1.00 84.44 130 GLY A C 1
ATOM 1043 O O . GLY A 1 130 ? 8.686 6.469 -7.080 1.00 84.44 130 GLY A O 1
ATOM 1044 N N . LEU A 1 131 ? 8.840 5.004 -5.381 1.00 81.81 131 LEU A N 1
ATOM 1045 C CA . LEU A 1 131 ? 10.147 4.468 -5.781 1.00 81.81 131 LEU A CA 1
ATOM 1046 C C . LEU A 1 131 ? 10.089 3.856 -7.186 1.00 81.81 131 LEU A C 1
ATOM 1048 O O . LEU A 1 131 ? 10.957 4.103 -8.021 1.00 81.81 131 LEU A O 1
ATOM 1052 N N . PHE A 1 132 ? 9.031 3.105 -7.467 1.00 82.94 132 PHE A N 1
ATOM 1053 C CA . PHE A 1 132 ? 8.792 2.516 -8.775 1.00 82.94 132 PHE A CA 1
ATOM 1054 C C . PHE A 1 132 ? 8.589 3.561 -9.880 1.00 82.94 132 PHE A C 1
ATOM 1056 O O . PHE A 1 132 ? 9.194 3.437 -10.944 1.00 82.94 132 PHE A O 1
ATOM 1063 N N . LEU A 1 133 ? 7.813 4.620 -9.627 1.00 83.88 133 LEU A N 1
ATOM 1064 C CA . LEU A 1 133 ? 7.629 5.719 -10.580 1.00 83.88 133 LEU A CA 1
ATOM 1065 C C . LEU A 1 133 ? 8.955 6.405 -10.924 1.00 83.88 133 LEU A C 1
ATOM 1067 O O . LEU A 1 133 ? 9.208 6.688 -12.094 1.00 83.88 133 LEU A O 1
ATOM 1071 N N . ILE A 1 134 ? 9.831 6.614 -9.937 1.00 84.06 134 ILE A N 1
ATOM 1072 C CA . ILE A 1 134 ? 11.172 7.179 -10.158 1.00 84.06 134 ILE A CA 1
ATOM 1073 C C . ILE A 1 134 ? 12.004 6.264 -11.075 1.00 84.06 134 ILE A C 1
ATOM 1075 O O . ILE A 1 134 ? 12.649 6.735 -12.017 1.00 84.06 134 ILE A O 1
ATOM 1079 N N . LEU A 1 135 ? 11.957 4.947 -10.851 1.00 81.12 135 LEU A N 1
ATOM 1080 C CA . LEU A 1 135 ? 12.649 3.971 -11.699 1.00 81.12 135 LEU A CA 1
ATOM 1081 C C . LEU A 1 135 ? 12.076 3.917 -13.123 1.00 81.12 135 LEU A C 1
ATOM 1083 O O . LEU A 1 135 ? 12.835 3.748 -14.070 1.00 81.12 135 LEU A O 1
ATOM 1087 N N . PHE A 1 136 ? 10.766 4.095 -13.288 1.00 79.38 136 PHE A N 1
ATOM 1088 C CA . PHE A 1 136 ? 10.107 4.094 -14.597 1.00 79.38 136 PHE A CA 1
ATOM 1089 C C . PHE A 1 136 ? 10.427 5.346 -15.418 1.00 79.38 136 PHE A C 1
ATOM 1091 O O . PHE A 1 136 ? 10.789 5.248 -16.592 1.00 79.38 136 PHE A O 1
ATOM 1098 N N . VAL A 1 137 ? 10.352 6.521 -14.789 1.00 81.06 137 VAL A N 1
ATOM 1099 C CA . VAL A 1 137 ? 10.631 7.805 -15.449 1.00 81.06 137 VAL A CA 1
ATOM 1100 C C . VAL A 1 137 ? 12.106 7.923 -15.827 1.00 81.06 137 VAL A C 1
ATOM 1102 O O . VAL A 1 137 ? 12.413 8.409 -16.914 1.00 81.06 137 VAL A O 1
ATOM 1105 N N . SER A 1 138 ? 13.027 7.425 -14.990 1.00 79.25 138 SER A N 1
ATOM 1106 C CA . SER A 1 138 ? 14.468 7.443 -15.310 1.00 79.25 138 SER A CA 1
ATOM 1107 C C . SER A 1 138 ? 14.835 6.618 -16.553 1.00 79.25 138 SER A C 1
ATOM 1109 O O . SER A 1 138 ? 15.898 6.826 -17.130 1.00 79.25 138 SER A O 1
ATOM 1111 N N . GLN A 1 139 ? 13.944 5.729 -16.994 1.00 72.62 139 GLN A N 1
ATOM 1112 C CA . GLN A 1 139 ? 14.125 4.840 -18.144 1.00 72.62 139 GLN A CA 1
ATOM 1113 C C . GLN A 1 139 ? 13.327 5.291 -19.377 1.00 72.62 139 GLN A C 1
ATOM 1115 O O . GLN A 1 139 ? 13.300 4.596 -20.387 1.00 72.62 139 GLN A O 1
ATOM 1120 N N . GLY A 1 140 ? 12.680 6.461 -19.312 1.00 70.38 140 GLY A N 1
ATOM 1121 C CA . GLY A 1 140 ? 11.990 7.064 -20.454 1.00 70.38 140 GLY A CA 1
ATOM 1122 C C . GLY A 1 140 ? 10.600 6.497 -20.757 1.00 70.38 140 GLY A C 1
ATOM 1123 O O . GLY A 1 140 ? 10.009 6.870 -21.771 1.00 70.38 140 GLY A O 1
ATOM 1124 N N . PHE A 1 141 ? 10.037 5.644 -19.893 1.00 72.81 141 PHE A N 1
ATOM 1125 C CA . PHE A 1 141 ? 8.651 5.190 -20.030 1.00 72.81 141 PHE A CA 1
ATOM 1126 C C . PHE A 1 141 ? 7.694 6.316 -19.628 1.00 72.81 141 PHE A C 1
ATOM 1128 O O . PHE A 1 141 ? 7.441 6.553 -18.445 1.00 72.81 141 PHE A O 1
ATOM 1135 N N . LEU A 1 142 ? 7.180 7.038 -20.624 1.00 71.81 142 LEU A N 1
ATOM 1136 C CA . LEU A 1 142 ? 6.233 8.129 -20.412 1.00 71.81 142 LEU A CA 1
ATOM 1137 C C . LEU A 1 142 ? 4.830 7.593 -20.079 1.00 71.81 142 LEU A C 1
ATOM 1139 O O . LEU A 1 142 ? 4.405 6.584 -20.648 1.00 71.81 142 LEU A O 1
ATOM 1143 N N . PRO A 1 143 ? 4.088 8.272 -19.187 1.00 69.62 143 PRO A N 1
ATOM 1144 C CA . PRO A 1 143 ? 2.723 7.893 -18.862 1.00 69.62 143 PRO A CA 1
ATOM 1145 C C . PRO A 1 143 ? 1.814 8.007 -20.092 1.00 69.62 143 PRO A C 1
ATOM 1147 O O . PRO A 1 143 ? 1.668 9.074 -20.688 1.00 69.62 143 PRO A O 1
ATOM 1150 N N . THR A 1 144 ? 1.207 6.885 -20.472 1.00 78.50 144 THR A N 1
ATOM 1151 C CA . THR A 1 144 ? 0.222 6.775 -21.557 1.00 78.50 144 THR A CA 1
ATOM 1152 C C . THR A 1 144 ? -1.205 6.867 -21.011 1.00 78.50 144 THR A C 1
ATOM 1154 O O . THR A 1 144 ? -1.430 6.855 -19.801 1.00 78.50 144 THR A O 1
ATOM 1157 N N . LEU A 1 145 ? -2.203 6.917 -21.901 1.00 77.25 145 LEU A N 1
ATOM 1158 C CA . LEU A 1 145 ? -3.623 6.974 -21.525 1.00 77.25 145 LEU A CA 1
ATOM 1159 C C . LEU A 1 145 ? -4.067 5.780 -20.650 1.00 77.25 145 LEU A C 1
ATOM 1161 O O . LEU A 1 145 ? -5.012 5.896 -19.873 1.00 77.25 145 LEU A O 1
ATOM 1165 N N . GLU A 1 146 ? -3.350 4.655 -20.715 1.00 78.19 146 GLU A N 1
ATOM 1166 C CA . GLU A 1 146 ? -3.613 3.465 -19.897 1.00 78.19 146 GLU A CA 1
ATOM 1167 C C . GLU A 1 146 ? -3.403 3.701 -18.397 1.00 78.19 146 GLU A C 1
ATOM 1169 O O . GLU A 1 146 ? -4.023 3.035 -17.570 1.00 78.19 146 GLU A O 1
ATOM 1174 N N . TRP A 1 147 ? -2.620 4.714 -18.019 1.00 78.50 147 TRP A N 1
ATOM 1175 C CA . TRP A 1 147 ? -2.409 5.082 -16.618 1.00 78.50 147 TRP A CA 1
ATOM 1176 C C . TRP A 1 147 ? -3.691 5.559 -15.934 1.00 78.50 147 TRP A C 1
ATOM 1178 O O . TRP A 1 147 ? -3.816 5.459 -14.713 1.00 78.50 147 TRP A O 1
ATOM 1188 N N . LEU A 1 148 ? -4.683 6.014 -16.707 1.00 82.94 148 LEU A N 1
ATOM 1189 C CA . LEU A 1 148 ? -5.990 6.380 -16.172 1.00 82.94 148 LEU A CA 1
ATOM 1190 C C . LEU A 1 148 ? -6.694 5.185 -15.510 1.00 82.94 148 LEU A C 1
ATOM 1192 O O . LEU A 1 148 ? -7.466 5.369 -14.570 1.00 82.94 148 LEU A O 1
ATOM 1196 N N . GLN A 1 149 ? -6.385 3.955 -15.930 1.00 84.88 149 GLN A N 1
ATOM 1197 C CA . GLN A 1 149 ? -6.940 2.749 -15.320 1.00 84.88 149 GLN A CA 1
ATOM 1198 C C . GLN A 1 149 ? -6.528 2.595 -13.850 1.00 84.88 149 GLN A C 1
ATOM 1200 O O . GLN A 1 149 ? -7.294 2.049 -13.058 1.00 84.88 149 GLN A O 1
ATOM 1205 N N . VAL A 1 150 ? -5.365 3.124 -13.449 1.00 83.50 150 VAL A N 1
ATOM 1206 C CA . VAL A 1 150 ? -4.900 3.081 -12.053 1.00 83.50 150 VAL A CA 1
ATOM 1207 C C . VAL A 1 150 ? -5.885 3.804 -11.132 1.00 83.50 150 VAL A C 1
ATOM 1209 O O . VAL A 1 150 ? -6.184 3.303 -10.049 1.00 83.50 150 VAL A O 1
ATOM 1212 N N . PHE A 1 151 ? -6.466 4.922 -11.581 1.00 85.38 151 PHE A N 1
ATOM 1213 C CA . PHE A 1 151 ? -7.481 5.654 -10.815 1.00 85.38 151 PHE A CA 1
ATOM 1214 C C . PHE A 1 151 ? -8.762 4.848 -10.588 1.00 85.38 151 PHE A C 1
ATOM 1216 O O . PHE A 1 151 ? -9.440 5.066 -9.587 1.00 85.38 151 PHE A O 1
ATOM 1223 N N . TYR A 1 152 ? -9.088 3.917 -11.485 1.00 88.25 152 TYR A N 1
ATOM 1224 C CA . TYR A 1 152 ? -10.237 3.027 -11.337 1.00 88.25 152 TYR A CA 1
ATOM 1225 C C . TYR A 1 152 ? -9.900 1.780 -10.506 1.00 88.25 152 TYR A C 1
ATOM 1227 O O . TYR A 1 152 ? -10.634 1.426 -9.584 1.00 88.25 152 TYR A O 1
ATOM 1235 N N . TYR A 1 153 ? -8.766 1.128 -10.773 1.00 88.25 153 TYR A N 1
ATOM 1236 C CA . TYR A 1 153 ? -8.393 -0.107 -10.081 1.00 88.25 153 TYR A CA 1
ATOM 1237 C C . TYR A 1 153 ? -7.979 0.113 -8.626 1.00 88.25 153 TYR A C 1
ATOM 1239 O O . TYR A 1 153 ? -8.240 -0.750 -7.787 1.00 88.25 153 TYR A O 1
ATOM 1247 N N . PHE A 1 154 ? -7.387 1.262 -8.296 1.00 88.25 154 PHE A N 1
ATOM 1248 C CA . PHE A 1 154 ? -6.984 1.582 -6.928 1.00 88.25 154 PHE A CA 1
ATOM 1249 C C . PHE A 1 154 ? -8.156 1.559 -5.922 1.00 88.25 154 PHE A C 1
ATOM 1251 O O . PHE A 1 154 ? -8.081 0.798 -4.953 1.00 88.25 154 PHE A O 1
ATOM 1258 N N . PRO A 1 155 ? -9.266 2.302 -6.118 1.00 87.62 155 PRO A N 1
ATOM 1259 C CA . PRO A 1 155 ? -10.400 2.241 -5.199 1.00 87.62 155 PRO A CA 1
ATOM 1260 C C . PRO A 1 155 ? -11.062 0.858 -5.183 1.00 87.62 155 PRO A C 1
ATOM 1262 O O . PRO A 1 155 ? -11.462 0.400 -4.113 1.00 87.62 155 PRO A O 1
ATOM 1265 N N . CYS A 1 156 ? -11.128 0.152 -6.318 1.00 89.94 156 CYS A N 1
ATOM 1266 C CA . CYS A 1 156 ? -11.627 -1.226 -6.351 1.00 89.94 156 CYS A CA 1
ATOM 1267 C C . CYS A 1 156 ? -10.780 -2.168 -5.485 1.00 89.94 156 CYS A C 1
ATOM 1269 O O . CYS A 1 156 ? -11.337 -2.962 -4.727 1.00 89.94 156 CYS A O 1
ATOM 1271 N N . MET A 1 157 ? -9.451 -2.051 -5.545 1.00 89.88 157 MET A N 1
ATOM 1272 C CA . MET A 1 157 ? -8.532 -2.826 -4.711 1.00 89.88 157 MET A CA 1
ATOM 1273 C C . MET A 1 157 ? -8.755 -2.535 -3.223 1.00 89.88 157 MET A C 1
ATOM 1275 O O . MET A 1 157 ? -8.867 -3.468 -2.429 1.00 89.88 157 MET A O 1
ATOM 1279 N N . VAL A 1 158 ? -8.868 -1.261 -2.835 1.00 87.62 158 VAL A N 1
ATOM 1280 C CA . VAL A 1 158 ? -9.098 -0.875 -1.432 1.00 87.62 158 VAL A CA 1
ATOM 1281 C C . VAL A 1 158 ? -10.445 -1.396 -0.925 1.00 87.62 158 VAL A C 1
ATOM 1283 O O . VAL A 1 158 ? -10.513 -1.944 0.174 1.00 87.62 158 VAL A O 1
ATOM 1286 N N . LEU A 1 159 ? -11.510 -1.287 -1.725 1.00 87.62 159 LEU A N 1
ATOM 1287 C CA . LEU A 1 159 ? -12.829 -1.821 -1.372 1.00 87.62 159 LEU A CA 1
ATOM 1288 C C . LEU A 1 159 ? -12.806 -3.345 -1.216 1.00 87.62 159 LEU A C 1
ATOM 1290 O O . LEU A 1 159 ? -13.370 -3.872 -0.256 1.00 87.62 159 LEU A O 1
ATOM 1294 N N . PHE A 1 160 ? -12.128 -4.046 -2.124 1.00 89.75 160 PHE A N 1
ATOM 1295 C CA . PHE A 1 160 ? -11.958 -5.494 -2.048 1.00 89.75 160 PHE A CA 1
ATOM 1296 C C . PHE A 1 160 ? -11.201 -5.911 -0.781 1.00 89.75 160 PHE A C 1
ATOM 1298 O O . PHE A 1 160 ? -11.627 -6.825 -0.073 1.00 89.75 160 PHE A O 1
ATOM 1305 N N . LEU A 1 161 ? -10.121 -5.203 -0.446 1.00 89.44 161 LEU A N 1
ATOM 1306 C CA . LEU A 1 161 ? -9.338 -5.464 0.759 1.00 89.44 161 LEU A CA 1
ATOM 1307 C C . LEU A 1 161 ? -10.110 -5.165 2.043 1.00 89.44 161 LEU A C 1
ATOM 1309 O O . LEU A 1 161 ? -9.997 -5.930 2.994 1.00 89.44 161 LEU A O 1
ATOM 1313 N N . LEU A 1 162 ? -10.922 -4.107 2.077 1.00 85.88 162 LEU A N 1
ATOM 1314 C CA . LEU A 1 162 ? -11.797 -3.822 3.217 1.00 85.88 162 LEU A CA 1
ATOM 1315 C C . LEU A 1 162 ? -12.825 -4.936 3.421 1.00 85.88 162 LEU A C 1
ATOM 1317 O O . LEU A 1 162 ? -12.998 -5.407 4.545 1.00 85.88 162 LEU A O 1
ATOM 1321 N N . ALA A 1 163 ? -13.469 -5.388 2.343 1.00 86.94 163 ALA A N 1
ATOM 1322 C CA . ALA A 1 163 ? -14.423 -6.491 2.406 1.00 86.94 163 ALA A CA 1
ATOM 1323 C C . ALA A 1 163 ? -13.759 -7.777 2.922 1.00 86.94 163 ALA A C 1
ATOM 1325 O O . ALA A 1 163 ? -14.284 -8.420 3.834 1.00 86.94 163 ALA A O 1
ATOM 1326 N N . LEU A 1 164 ? -12.576 -8.113 2.397 1.00 87.50 164 LEU A N 1
ATOM 1327 C CA . LEU A 1 164 ? -11.807 -9.262 2.866 1.00 87.50 164 LEU A CA 1
ATOM 1328 C C . LEU A 1 164 ? -11.359 -9.111 4.319 1.00 87.50 164 LEU A C 1
ATOM 1330 O O . LEU A 1 164 ? -11.493 -10.064 5.070 1.00 87.50 164 LEU A O 1
ATOM 1334 N N . ALA A 1 165 ? -10.867 -7.945 4.736 1.00 86.94 165 ALA A N 1
ATOM 1335 C CA . ALA A 1 165 ? -10.390 -7.720 6.098 1.00 86.94 165 ALA A CA 1
ATOM 1336 C C . A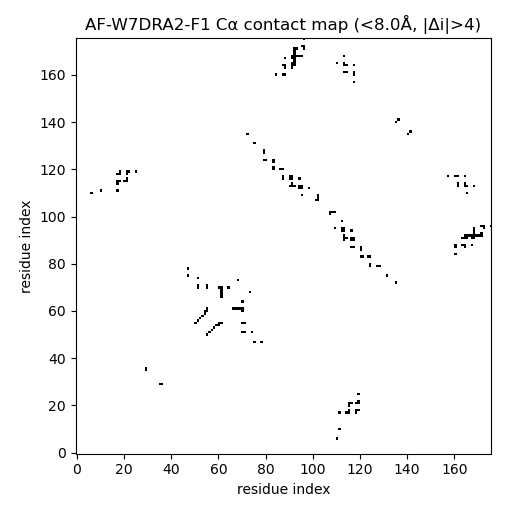LA A 1 165 ? -11.510 -7.840 7.138 1.00 86.94 165 ALA A C 1
ATOM 1338 O O . ALA A 1 165 ? -11.304 -8.403 8.212 1.00 86.94 165 ALA A O 1
ATOM 1339 N N . VAL A 1 166 ? -12.715 -7.356 6.829 1.00 83.25 166 VAL A N 1
ATOM 1340 C CA . VAL A 1 166 ? -13.884 -7.547 7.703 1.00 83.25 166 VAL A CA 1
ATOM 1341 C C . VAL A 1 166 ? -14.255 -9.030 7.792 1.00 83.25 166 VAL A C 1
ATOM 1343 O O . VAL A 1 166 ? -14.525 -9.529 8.882 1.00 83.25 166 VAL A O 1
ATOM 1346 N N . LEU A 1 167 ? -14.211 -9.755 6.672 1.00 86.00 167 LEU A N 1
ATOM 1347 C CA . LEU A 1 167 ? -14.517 -11.185 6.638 1.00 86.00 167 LEU A CA 1
ATOM 1348 C C . LEU A 1 167 ? -13.473 -11.993 7.428 1.00 86.00 167 LEU A C 1
ATOM 1350 O O . LEU A 1 167 ? -13.826 -12.771 8.314 1.00 86.00 167 LEU A O 1
ATOM 1354 N N . THR A 1 168 ? -12.185 -11.787 7.151 1.00 84.88 168 THR A N 1
ATOM 1355 C CA . THR A 1 168 ? -11.099 -12.531 7.796 1.00 84.88 168 THR A CA 1
ATOM 1356 C C . THR A 1 168 ? -10.970 -12.192 9.274 1.00 84.88 168 THR A C 1
ATOM 1358 O O . THR A 1 168 ? -10.740 -13.098 10.066 1.00 84.88 168 THR A O 1
ATOM 1361 N N . SER A 1 169 ? -11.175 -10.936 9.678 1.00 83.81 169 SER A N 1
ATOM 1362 C CA . SER A 1 169 ? -11.166 -10.566 11.100 1.00 83.81 169 SER A CA 1
ATOM 1363 C C . SER A 1 169 ? -12.299 -11.234 11.882 1.00 83.81 169 SER A C 1
ATOM 1365 O O . SER A 1 169 ? -12.064 -11.719 12.987 1.00 83.81 169 SER A O 1
ATOM 1367 N N . ALA A 1 170 ? -13.499 -11.342 11.298 1.00 82.31 170 ALA A N 1
ATOM 1368 C CA . ALA A 1 170 ? -14.611 -12.067 11.909 1.00 82.31 170 ALA A CA 1
ATOM 1369 C C . ALA A 1 170 ? -14.301 -13.564 12.076 1.00 82.31 170 ALA A C 1
ATOM 1371 O O . ALA A 1 170 ? -14.596 -14.133 13.124 1.00 82.31 170 ALA A O 1
ATOM 1372 N N . ILE A 1 171 ? -13.667 -14.187 11.075 1.00 84.75 171 ILE A N 1
ATOM 1373 C CA . ILE A 1 171 ? -13.215 -15.583 11.155 1.00 84.75 171 ILE A CA 1
ATOM 1374 C C . ILE A 1 171 ? -12.182 -15.746 12.270 1.00 84.75 171 ILE A C 1
ATOM 1376 O O . ILE A 1 171 ? -12.354 -16.607 13.126 1.00 84.75 171 ILE A O 1
ATOM 1380 N N . THR A 1 172 ? -11.134 -14.919 12.298 1.00 83.62 172 THR A N 1
ATOM 1381 C CA . THR A 1 172 ? -10.054 -15.050 13.285 1.00 83.62 172 THR A CA 1
ATOM 1382 C C . THR A 1 172 ? -10.583 -15.010 14.713 1.00 83.62 172 THR A C 1
ATOM 1384 O O . THR A 1 172 ? -10.164 -15.835 15.509 1.00 83.62 172 THR A O 1
ATOM 1387 N N . VAL A 1 173 ? -11.537 -14.126 15.023 1.00 79.25 173 VAL A N 1
ATOM 1388 C CA . VAL A 1 173 ? -12.130 -14.016 16.370 1.00 79.25 173 VAL A CA 1
ATOM 1389 C C . VAL A 1 173 ? -12.853 -15.292 16.808 1.00 79.25 173 VAL A C 1
ATOM 1391 O O . VAL A 1 173 ? -12.880 -15.596 17.993 1.00 79.25 173 VAL A O 1
ATOM 1394 N N . VAL A 1 174 ? -13.441 -16.046 15.877 1.00 80.38 174 VAL A N 1
ATOM 1395 C CA . VAL A 1 174 ? -14.119 -17.316 16.196 1.00 80.38 174 VAL A CA 1
ATOM 1396 C C . VAL A 1 174 ? -13.114 -18.425 16.520 1.00 80.38 174 VAL A C 1
ATOM 1398 O O . VAL A 1 174 ? -13.428 -19.329 17.289 1.00 80.38 174 VAL A O 1
ATOM 1401 N N . PHE A 1 175 ? -11.918 -18.364 15.931 1.00 74.31 175 PHE A N 1
ATOM 1402 C CA . PHE A 1 175 ? -10.885 -19.394 16.062 1.00 74.31 175 PHE A CA 1
ATOM 1403 C C . PHE A 1 175 ? -9.723 -19.007 16.997 1.00 74.31 175 PHE A C 1
ATOM 1405 O O . PHE A 1 175 ? -8.815 -19.819 17.176 1.00 74.31 175 PHE A O 1
ATOM 1412 N N . SER A 1 176 ? -9.731 -17.797 17.567 1.00 61.66 176 SER A N 1
ATOM 1413 C CA . SER A 1 176 ? -8.718 -17.273 18.499 1.00 61.66 176 SER A CA 1
ATOM 1414 C C . SER A 1 176 ? -9.203 -17.296 19.938 1.00 61.66 176 SER A C 1
ATOM 1416 O O . SER A 1 176 ? -8.427 -17.744 20.806 1.00 61.66 176 SER A O 1
#

Mean predicted aligned error: 9.58 Å

Sequence (176 aa):
MKSLLTWGKIQASNVDKVILISQFEQKANHQNHLFGLFWEFLSPAIQIIIYYLVFGIRLNGQTIIHSDIPYIYWMLIGIIPWFYISSSIVAGAGSISRNLSLISKTHFPIEILPTIAIVKGLNSFFAMLGLFLILFVSQGFLPTLEWLQVFYYFPCMVLFLLALAVLTSAITVVFS

pLDDT: mean 76.7, std 9.63, range [54.31, 90.5]